Protein AF-A0A9X8VIR1-F1 (afdb_monomer_lite)

InterPro domains:
  IPR027417 P-loop containing nucleoside triphosphate hydrolase [G3DSA:3.40.50.300] (9-115)
  IPR027417 P-loop containing nucleoside triphosphate hydrolase [SSF52540] (13-113)
  IPR050500 Phosphate Acetyltransferase/Butyryltransferase [PTHR43356] (2-113)

Secondary structure (DSSP, 8-state):
-PPPHHHHHHHHHTT-HHHHHHHHHHHHHHH-TT-S----PPPPP-SS-TTHHHHHHHHHHHTT--EEEEEE-TT--HHHHHHHHHHHHHHTTGGG-TTEEEEEEETTTPPPPP-

Sequence (115 aa):
EPLRMDYVEGLLSSNQQDVLMEEIVARYHENTKDAEVVLIEGLVPTRKHQFANALNYEIAKTLNAEIVFVLALGNDSPAQLKERIELARTSFGGSKNKNITGVIINKLNAPVDDQ

Organism: Serratia marcescens (NCBI:txid615)

Radius of gyration: 16.1 Å; chains: 1; bounding box: 38×35×40 Å

Foldseek 3Di:
DDDDVVVVVVCVVVVNVVVVLVVLVVVCCVVCVPPPDDDDDFDDCDPVCVCRLVNSLVNCVSVVAADEAEEECAVPDPVRVVVVVQVSLVSNVGPPDPSDPYYHHPCVVPDHDDD

pLDDT: mean 92.19, std 6.72, range [52.19, 97.75]

Structure (mmCIF, N/CA/C/O backbone):
data_AF-A0A9X8VIR1-F1
#
_entry.id   AF-A0A9X8VIR1-F1
#
loop_
_atom_site.group_PDB
_atom_site.id
_atom_site.type_symbol
_atom_site.label_atom_id
_atom_site.label_alt_id
_atom_site.label_comp_id
_atom_site.label_asym_id
_atom_site.label_entity_id
_atom_site.label_seq_id
_atom_site.pdbx_PDB_ins_code
_atom_site.Cartn_x
_atom_site.Cartn_y
_atom_site.Cartn_z
_atom_site.occupancy
_atom_site.B_iso_or_equiv
_atom_site.auth_seq_id
_atom_site.auth_comp_id
_atom_site.auth_asym_id
_atom_site.auth_atom_id
_atom_site.pdbx_PDB_model_num
ATOM 1 N N . GLU A 1 1 ? -17.940 -0.152 -1.856 1.00 74.38 1 GLU A N 1
ATOM 2 C CA . GLU A 1 1 ? -17.973 1.094 -2.658 1.00 74.38 1 GLU A CA 1
ATOM 3 C C . GLU A 1 1 ? -16.783 1.997 -2.339 1.00 74.38 1 GLU A C 1
ATOM 5 O O . GLU A 1 1 ? -16.526 2.206 -1.149 1.00 74.38 1 GLU A O 1
ATOM 10 N N . PRO A 1 2 ? -16.064 2.515 -3.355 1.00 82.62 2 PRO A N 1
ATOM 11 C CA . PRO A 1 2 ? -14.927 3.419 -3.174 1.00 82.62 2 PRO A CA 1
ATOM 12 C C . PRO A 1 2 ? -15.337 4.787 -2.614 1.00 82.62 2 PRO A C 1
ATOM 14 O O . PRO A 1 2 ? -16.427 5.291 -2.892 1.00 82.62 2 PRO A O 1
ATOM 17 N N . LEU A 1 3 ? -14.437 5.422 -1.863 1.00 91.44 3 LEU A N 1
ATOM 18 C CA . LEU A 1 3 ? -14.572 6.833 -1.498 1.00 91.44 3 LEU A CA 1
ATOM 19 C C . LEU A 1 3 ? -14.349 7.718 -2.728 1.00 91.44 3 LEU A C 1
ATOM 21 O O . LEU A 1 3 ? -13.495 7.432 -3.567 1.00 91.44 3 LEU A O 1
ATOM 25 N N . ARG A 1 4 ? -15.095 8.822 -2.824 1.00 94.25 4 ARG A N 1
ATOM 26 C CA . ARG A 1 4 ? -14.861 9.824 -3.871 1.00 94.25 4 ARG A CA 1
ATOM 27 C C . ARG A 1 4 ? -13.513 10.503 -3.649 1.00 94.25 4 ARG A C 1
ATOM 29 O O . ARG A 1 4 ? -13.222 10.939 -2.538 1.00 94.25 4 ARG A O 1
ATOM 36 N N . MET A 1 5 ? -12.724 10.646 -4.709 1.00 93.06 5 MET A N 1
ATOM 37 C CA . MET A 1 5 ? -11.361 11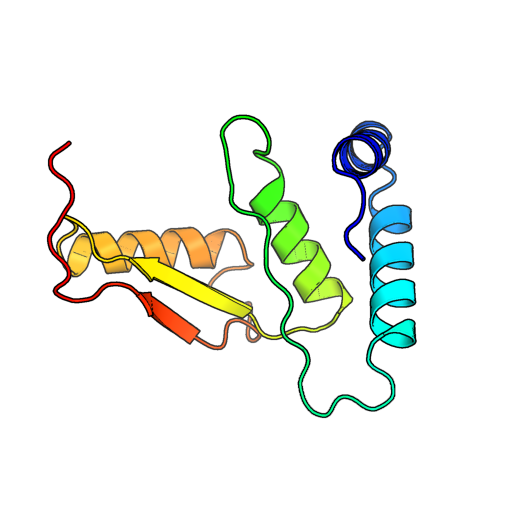.174 -4.604 1.00 93.06 5 MET A CA 1
ATOM 38 C C . MET A 1 5 ? -11.326 12.615 -4.086 1.00 93.06 5 MET A C 1
ATOM 40 O O . MET A 1 5 ? -10.528 12.953 -3.225 1.00 93.06 5 MET A O 1
ATOM 44 N N . ASP A 1 6 ? -12.253 13.437 -4.553 1.00 94.94 6 ASP A N 1
ATOM 45 C CA . ASP A 1 6 ? -12.453 14.827 -4.158 1.00 94.94 6 ASP A CA 1
ATOM 46 C C . ASP A 1 6 ? -12.825 14.964 -2.666 1.00 94.94 6 ASP A C 1
ATOM 48 O O . ASP A 1 6 ? -12.435 15.930 -2.012 1.00 94.94 6 ASP A O 1
ATOM 52 N N . TYR A 1 7 ? -13.498 13.963 -2.088 1.00 96.00 7 TYR A N 1
ATOM 53 C CA . TYR A 1 7 ? -13.738 13.898 -0.644 1.00 96.00 7 TYR A CA 1
ATOM 54 C C . TYR A 1 7 ? -12.465 13.529 0.130 1.00 96.00 7 TYR A C 1
ATOM 56 O O . TYR A 1 7 ? -12.117 14.197 1.103 1.00 96.00 7 TYR A O 1
ATOM 64 N N . VAL A 1 8 ? -11.733 12.514 -0.344 1.00 95.50 8 VAL A N 1
ATOM 65 C CA . VAL A 1 8 ? -10.441 12.099 0.229 1.00 95.50 8 VAL A CA 1
ATOM 66 C C . VAL A 1 8 ? -9.447 13.264 0.230 1.00 95.50 8 VAL A C 1
ATOM 68 O O . VAL A 1 8 ? -8.832 13.551 1.254 1.00 95.50 8 VAL A O 1
ATOM 71 N N . GLU A 1 9 ? -9.324 13.982 -0.886 1.00 94.38 9 GLU A N 1
ATOM 72 C CA . GLU A 1 9 ? -8.474 15.172 -1.007 1.00 94.38 9 GLU A CA 1
ATOM 73 C C . GLU A 1 9 ? -8.896 16.279 -0.034 1.00 94.38 9 GLU A C 1
ATOM 75 O O . GLU A 1 9 ? -8.038 16.904 0.591 1.00 94.38 9 GLU A O 1
ATOM 80 N N . GLY A 1 10 ? -10.204 16.481 0.157 1.00 96.62 10 GLY A N 1
ATOM 81 C CA . GLY A 1 10 ? -10.741 17.405 1.154 1.00 96.62 10 GLY A CA 1
ATOM 82 C C . GLY A 1 10 ? -10.253 17.088 2.571 1.00 96.62 10 GLY A C 1
ATOM 83 O O . GLY A 1 10 ? -9.708 17.971 3.240 1.00 96.62 10 GLY A O 1
ATOM 84 N N . LEU A 1 11 ? -10.365 15.826 2.997 1.00 97.12 11 LEU A N 1
ATOM 85 C CA . LEU A 1 11 ? -9.896 15.378 4.314 1.00 97.12 11 LEU A CA 1
ATOM 86 C C . LEU A 1 11 ? -8.379 15.539 4.467 1.00 97.12 11 LEU A C 1
ATOM 88 O O . LEU A 1 11 ? -7.916 16.100 5.460 1.00 97.12 11 LEU A O 1
ATOM 92 N N . LEU A 1 12 ? -7.601 15.119 3.465 1.00 94.88 12 LEU A N 1
ATOM 93 C CA . LEU A 1 12 ? -6.141 15.236 3.495 1.00 94.88 12 LEU A CA 1
ATOM 94 C C . LEU A 1 12 ? -5.685 16.701 3.546 1.00 94.88 12 LEU A C 1
ATOM 96 O O . LEU A 1 12 ? -4.827 17.049 4.354 1.00 94.88 12 LEU A O 1
ATOM 100 N N . SER A 1 13 ? -6.290 17.576 2.736 1.00 94.69 13 SER A N 1
ATOM 101 C CA . SER A 1 13 ? -5.979 19.015 2.731 1.00 94.69 13 SER A CA 1
ATOM 102 C C . SER A 1 13 ? -6.342 19.710 4.047 1.00 94.69 13 SER A C 1
ATOM 104 O O . SER A 1 13 ? -5.704 20.692 4.422 1.00 94.69 13 SER A O 1
ATOM 106 N N . SER A 1 14 ? -7.325 19.168 4.770 1.00 96.94 14 SER A N 1
ATOM 107 C CA . SER A 1 14 ? -7.769 19.660 6.077 1.00 96.94 14 SER A CA 1
ATOM 108 C C . SER A 1 14 ? -7.050 18.987 7.251 1.00 96.94 14 SER A C 1
ATOM 110 O O . SER A 1 14 ? -7.431 19.206 8.399 1.00 96.94 14 SER A O 1
ATOM 112 N N . ASN A 1 15 ? -6.015 18.179 6.983 1.00 95.25 15 ASN A N 1
ATOM 113 C CA . ASN A 1 15 ? -5.259 17.417 7.979 1.00 95.25 15 ASN A CA 1
ATOM 114 C C . ASN A 1 15 ? -6.132 16.455 8.821 1.00 95.25 15 ASN A C 1
ATOM 116 O O . ASN A 1 15 ? -5.845 16.222 9.992 1.00 95.25 15 ASN A O 1
ATOM 120 N N . GLN A 1 16 ? -7.190 15.900 8.218 1.00 97.25 16 GLN A N 1
ATOM 121 C CA . GLN A 1 16 ? -8.143 14.948 8.815 1.00 97.25 16 GLN A CA 1
ATOM 122 C C . GLN A 1 16 ? -7.887 13.517 8.315 1.00 97.25 16 GLN A C 1
ATOM 124 O O . GLN A 1 16 ? -8.793 12.799 7.888 1.00 97.25 16 GLN A O 1
ATOM 129 N N . GLN A 1 17 ? -6.616 13.108 8.283 1.00 96.75 17 GLN A N 1
ATOM 130 C CA . GLN A 1 17 ? -6.244 11.765 7.832 1.00 96.75 17 GLN A CA 1
ATOM 131 C C . GLN A 1 17 ? -6.737 10.679 8.800 1.00 96.75 17 GLN A C 1
ATOM 133 O O . GLN A 1 17 ? -7.077 9.584 8.370 1.00 96.75 17 GLN A O 1
ATOM 138 N N . ASP A 1 18 ? -6.794 10.980 10.092 1.00 97.44 18 ASP A N 1
ATOM 139 C CA . ASP A 1 18 ? -7.361 10.124 11.133 1.00 97.44 18 ASP A CA 1
ATOM 140 C C . ASP A 1 18 ? -8.834 9.788 10.863 1.00 97.44 18 ASP A C 1
ATOM 142 O O . ASP A 1 18 ? -9.198 8.614 10.885 1.00 97.44 18 ASP A O 1
ATOM 146 N N . VAL A 1 19 ? -9.641 10.788 10.495 1.00 97.75 19 VAL A N 1
ATOM 147 C CA . VAL A 1 19 ? -11.047 10.600 10.097 1.00 97.75 19 VAL A CA 1
ATOM 148 C C . VAL A 1 19 ? -11.150 9.695 8.869 1.00 97.75 19 VAL A C 1
ATOM 150 O O . VAL A 1 19 ? -11.961 8.770 8.836 1.00 97.75 19 VAL A O 1
ATOM 153 N N . LEU A 1 20 ? -10.289 9.913 7.868 1.00 97.44 20 LEU A N 1
ATOM 154 C CA . LEU A 1 20 ? -10.232 9.057 6.682 1.00 97.44 20 LEU A CA 1
ATOM 155 C C . LEU A 1 20 ? -9.892 7.602 7.049 1.00 97.44 20 LEU A C 1
ATOM 157 O O . LEU A 1 20 ? -10.492 6.677 6.504 1.00 97.44 20 LEU A O 1
ATOM 161 N N . MET A 1 21 ? -8.934 7.389 7.956 1.00 97.69 21 MET A N 1
ATOM 162 C CA . MET A 1 21 ? -8.551 6.047 8.403 1.00 97.69 21 MET A CA 1
ATOM 163 C C . MET A 1 21 ? -9.688 5.362 9.167 1.00 97.69 21 MET A C 1
ATOM 165 O O . MET A 1 21 ? -9.953 4.187 8.920 1.00 97.69 21 MET A O 1
ATOM 169 N N . GLU A 1 22 ? -10.392 6.086 10.039 1.00 97.44 22 GLU A N 1
ATOM 170 C CA . GLU A 1 22 ? -11.554 5.567 10.768 1.00 97.44 22 GLU A CA 1
ATOM 171 C C . GLU A 1 22 ? -12.664 5.114 9.811 1.00 97.44 22 GLU A C 1
ATOM 173 O O . GLU A 1 22 ? -13.180 4.001 9.937 1.00 97.44 22 GLU A O 1
ATOM 178 N N . GLU A 1 23 ? -12.980 5.920 8.794 1.00 96.31 23 GLU A N 1
ATOM 179 C CA . GLU A 1 23 ? -13.990 5.551 7.802 1.00 96.31 23 GLU A CA 1
ATOM 180 C C . GLU A 1 23 ? -13.574 4.318 6.983 1.00 96.31 23 GLU A C 1
ATOM 182 O O . GLU A 1 23 ? -14.398 3.442 6.705 1.00 96.31 23 GLU A O 1
ATOM 187 N N . ILE A 1 24 ? -12.293 4.207 6.619 1.00 95.75 24 ILE A N 1
ATOM 188 C CA . ILE A 1 24 ? -11.766 3.035 5.908 1.00 95.75 24 ILE A CA 1
ATOM 189 C C . ILE A 1 24 ? -11.877 1.771 6.771 1.00 95.75 24 ILE A C 1
ATOM 191 O O . ILE A 1 24 ? -12.294 0.731 6.260 1.00 95.75 24 ILE A O 1
ATOM 195 N N . VAL A 1 25 ? -11.566 1.852 8.068 1.00 96.00 25 VAL A N 1
ATOM 196 C CA . VAL A 1 25 ? -11.718 0.735 9.019 1.00 96.00 25 VAL A CA 1
ATOM 197 C C . VAL A 1 25 ? -13.180 0.318 9.153 1.00 96.00 25 VAL A C 1
ATOM 199 O O . VAL A 1 25 ? -13.488 -0.873 9.066 1.00 96.00 25 VAL A O 1
ATOM 202 N N . ALA A 1 26 ? -14.092 1.280 9.319 1.00 95.25 26 ALA A N 1
ATOM 203 C CA . ALA A 1 26 ? -15.523 1.004 9.415 1.00 95.25 26 ALA A CA 1
ATOM 204 C C . ALA A 1 26 ? -16.029 0.277 8.159 1.00 95.25 26 ALA A C 1
ATOM 206 O O . ALA A 1 26 ? -16.621 -0.800 8.252 1.00 95.25 26 ALA A O 1
ATOM 207 N N . ARG A 1 27 ? -15.694 0.800 6.972 1.00 93.12 27 ARG A N 1
ATOM 208 C CA . ARG A 1 27 ? -16.054 0.184 5.687 1.00 93.12 27 ARG A CA 1
ATOM 209 C C . ARG A 1 27 ? -15.443 -1.200 5.522 1.00 93.12 27 ARG A C 1
ATOM 211 O O . ARG A 1 27 ? -16.131 -2.102 5.047 1.00 93.12 27 ARG A O 1
ATOM 218 N N . TYR A 1 28 ? -14.183 -1.389 5.906 1.00 94.00 28 TYR A N 1
ATOM 219 C CA . TYR A 1 28 ? -13.547 -2.702 5.883 1.00 94.00 28 TYR A CA 1
ATOM 220 C C . TYR A 1 28 ? -14.368 -3.703 6.705 1.00 94.00 28 TYR A C 1
ATOM 222 O O . TYR A 1 28 ? -14.822 -4.703 6.156 1.00 94.00 28 TYR A O 1
ATOM 230 N N . HIS A 1 29 ? -14.665 -3.411 7.974 1.00 93.06 29 HIS A N 1
ATOM 231 C CA . HIS A 1 29 ? -15.427 -4.325 8.832 1.00 93.06 29 HIS A CA 1
ATOM 232 C C . HIS A 1 29 ? -16.865 -4.570 8.367 1.00 93.06 29 HIS A C 1
ATOM 234 O O . HIS A 1 29 ? -17.375 -5.680 8.513 1.00 93.06 29 HIS A O 1
ATOM 240 N N . GLU A 1 30 ? -17.534 -3.568 7.800 1.00 92.00 30 GLU A N 1
ATOM 241 C CA . GLU A 1 30 ? -18.889 -3.727 7.267 1.00 92.00 30 GLU A CA 1
ATOM 242 C C . GLU A 1 30 ? -18.946 -4.668 6.059 1.00 92.00 30 GLU A C 1
ATOM 244 O O . GLU A 1 30 ? -19.910 -5.421 5.927 1.00 92.00 30 GLU A O 1
ATOM 249 N N . ASN A 1 31 ? -17.915 -4.656 5.207 1.00 88.5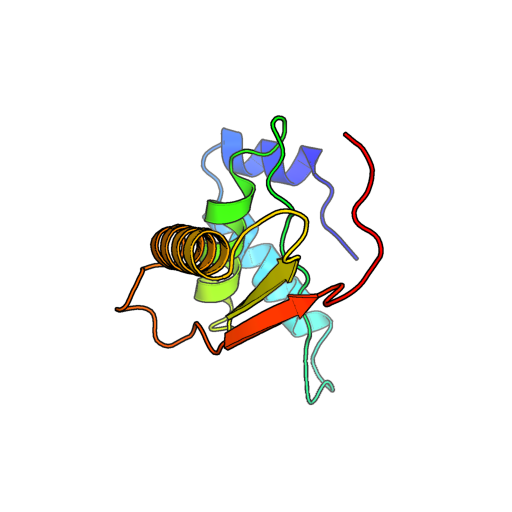0 31 ASN A N 1
ATOM 250 C CA . ASN A 1 31 ? -17.909 -5.364 3.923 1.00 88.50 31 ASN A CA 1
ATOM 251 C C . ASN A 1 31 ? -17.179 -6.719 3.952 1.00 88.50 31 ASN A C 1
ATOM 253 O O . ASN A 1 31 ? -17.164 -7.415 2.941 1.00 88.50 31 ASN A O 1
ATOM 257 N N . THR A 1 32 ? -16.562 -7.100 5.076 1.00 91.75 32 THR A N 1
ATOM 258 C CA . THR A 1 32 ? -15.660 -8.271 5.148 1.00 91.75 32 THR A CA 1
ATOM 259 C C . THR A 1 32 ? -16.047 -9.306 6.202 1.00 91.75 32 THR A C 1
ATOM 261 O O . THR A 1 32 ? -15.291 -10.242 6.437 1.00 91.75 32 THR A O 1
ATOM 264 N N . LYS A 1 33 ? -17.230 -9.182 6.821 1.00 87.94 33 LYS A N 1
ATOM 265 C CA . LYS A 1 33 ? -17.653 -10.016 7.966 1.00 87.94 33 LYS A CA 1
ATOM 266 C C . LYS A 1 33 ? -17.543 -11.525 7.730 1.00 87.94 33 LYS A C 1
ATOM 268 O O . LYS A 1 33 ? -17.155 -12.239 8.647 1.00 87.94 33 LYS A O 1
ATOM 273 N N . ASP A 1 34 ? -17.844 -11.974 6.515 1.00 92.56 34 ASP A N 1
ATOM 274 C CA . ASP A 1 34 ? -17.850 -13.393 6.137 1.00 92.56 34 ASP A CA 1
ATOM 275 C C . ASP A 1 34 ? -16.725 -13.747 5.146 1.00 92.56 34 ASP A C 1
ATOM 277 O O . ASP A 1 34 ? -16.725 -14.823 4.549 1.00 92.56 34 ASP A O 1
ATOM 281 N N . ALA A 1 35 ? -15.776 -12.832 4.922 1.00 94.06 35 ALA A N 1
ATOM 282 C CA . ALA A 1 35 ? -14.696 -13.032 3.966 1.00 94.06 35 ALA A CA 1
ATOM 283 C C . ALA A 1 35 ? -13.499 -13.726 4.632 1.00 94.06 35 ALA A C 1
ATOM 285 O O . ALA A 1 35 ? -12.942 -13.224 5.604 1.00 94.06 35 ALA A O 1
ATOM 286 N N . GLU A 1 36 ? -13.052 -14.848 4.064 1.00 94.38 36 GLU A N 1
ATOM 287 C CA . GLU A 1 36 ? -11.807 -15.509 4.490 1.00 94.38 36 GLU A CA 1
ATOM 288 C C . GLU A 1 36 ? -10.562 -14.743 4.022 1.00 94.38 36 GLU A C 1
ATOM 290 O O . GLU A 1 36 ? -9.526 -14.754 4.685 1.00 94.38 36 GLU A O 1
ATOM 295 N N . VAL A 1 37 ? -10.664 -14.073 2.870 1.00 94.12 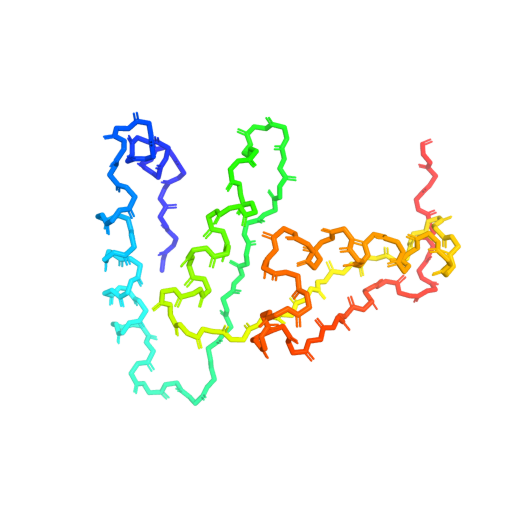37 VAL A N 1
ATOM 296 C CA . VAL A 1 37 ? -9.592 -13.281 2.262 1.00 94.12 37 VAL A CA 1
ATOM 297 C C . VAL A 1 37 ? -10.178 -11.988 1.717 1.00 94.12 37 VAL A C 1
ATOM 299 O O . VAL A 1 37 ? -11.195 -11.996 1.024 1.00 94.12 37 VAL A O 1
ATOM 302 N N . VAL A 1 38 ? 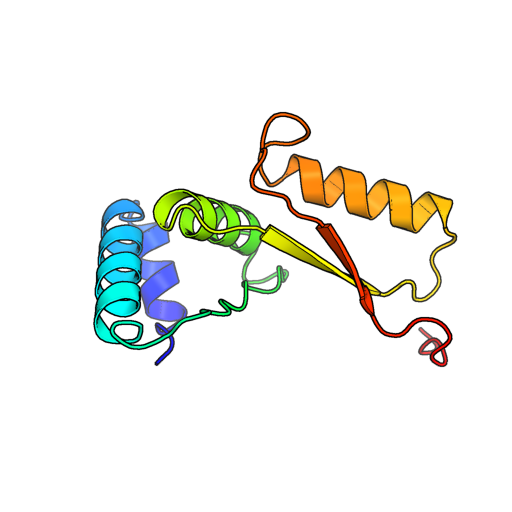-9.497 -10.876 1.990 1.00 94.94 38 VAL A N 1
ATOM 303 C CA . VAL A 1 38 ? -9.861 -9.550 1.487 1.00 94.94 38 VAL A CA 1
ATOM 304 C C . VAL A 1 38 ? -8.707 -9.008 0.662 1.00 94.94 38 VAL A C 1
ATOM 306 O O . VAL A 1 38 ? -7.589 -8.878 1.155 1.00 94.94 38 VAL A O 1
ATOM 309 N N . LEU A 1 39 ? -8.982 -8.673 -0.597 1.00 94.50 39 LEU A N 1
ATOM 310 C CA . LEU A 1 39 ? -8.031 -7.989 -1.464 1.00 94.50 39 LEU A CA 1
ATOM 311 C C . LEU A 1 39 ? -8.369 -6.500 -1.502 1.00 94.50 39 LEU A C 1
ATOM 313 O O . LEU A 1 39 ? -9.479 -6.123 -1.875 1.00 94.50 39 LEU A O 1
ATOM 317 N N . ILE A 1 40 ? -7.399 -5.663 -1.144 1.00 94.00 40 ILE A N 1
ATOM 318 C CA . ILE A 1 40 ? -7.529 -4.207 -1.189 1.00 94.00 40 ILE A CA 1
ATOM 319 C C . ILE A 1 40 ? -6.621 -3.690 -2.298 1.00 94.00 40 ILE A C 1
ATOM 321 O O . ILE A 1 40 ? -5.401 -3.831 -2.233 1.00 94.00 40 ILE A O 1
ATOM 325 N N . GLU A 1 41 ? -7.220 -3.095 -3.324 1.00 93.75 41 GLU A N 1
ATOM 326 C CA . GLU A 1 41 ? -6.467 -2.431 -4.381 1.00 93.75 41 GLU A CA 1
ATOM 327 C C . GLU A 1 41 ? -5.894 -1.105 -3.865 1.00 93.75 41 GLU A C 1
ATOM 329 O O . GLU A 1 41 ? -6.614 -0.260 -3.330 1.00 93.75 41 GLU A O 1
ATOM 334 N N . GLY A 1 42 ? -4.581 -0.931 -4.018 1.00 93.38 42 GLY A N 1
ATOM 335 C CA . GLY A 1 42 ? -3.9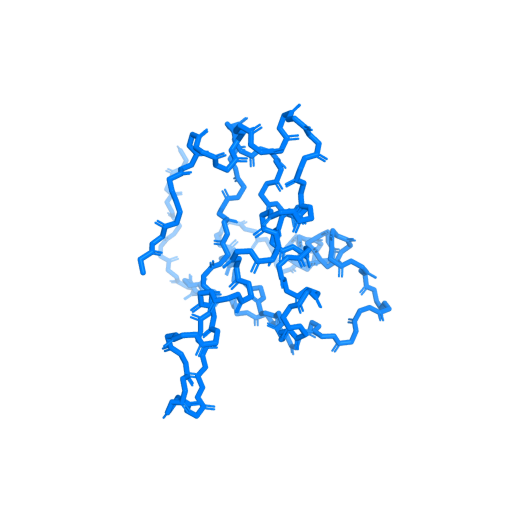05 0.320 -3.696 1.00 93.38 42 GLY A CA 1
ATOM 336 C C . GLY A 1 42 ? -4.085 1.371 -4.789 1.00 93.38 42 GLY A C 1
ATOM 337 O O . GLY A 1 42 ? -4.254 1.066 -5.967 1.00 93.38 42 GLY A O 1
ATOM 338 N N . LEU A 1 43 ? -3.969 2.638 -4.409 1.00 93.81 43 LEU A N 1
ATOM 339 C CA . LEU A 1 43 ? -3.977 3.753 -5.345 1.00 93.81 43 LEU A CA 1
ATOM 340 C C . LEU A 1 43 ? -2.727 3.741 -6.228 1.00 93.81 43 LEU A C 1
ATOM 342 O O . LEU A 1 43 ? -1.605 3.580 -5.741 1.00 93.81 43 LEU A O 1
ATOM 346 N N . VAL A 1 44 ? -2.914 3.995 -7.522 1.00 90.69 44 VAL A N 1
ATOM 347 C CA . VAL A 1 44 ? -1.805 4.167 -8.463 1.00 90.69 44 VAL A CA 1
ATOM 348 C C . VAL A 1 44 ? -1.242 5.587 -8.321 1.00 90.69 44 VAL A C 1
ATOM 350 O O . VAL A 1 44 ? -1.983 6.556 -8.516 1.00 90.69 44 VAL A O 1
ATOM 353 N N . PRO A 1 45 ? 0.056 5.757 -8.011 1.00 86.75 45 PRO A N 1
ATOM 354 C CA . PRO A 1 45 ? 0.660 7.077 -7.935 1.00 86.75 45 PRO A CA 1
ATOM 355 C C . PRO A 1 45 ? 0.662 7.740 -9.314 1.00 86.75 45 PRO A C 1
ATOM 357 O O . PRO A 1 45 ? 1.192 7.213 -10.292 1.00 86.75 45 PRO A O 1
ATOM 360 N N . THR A 1 46 ? 0.077 8.932 -9.388 1.00 90.38 46 THR A N 1
ATOM 361 C CA . THR A 1 46 ? 0.053 9.765 -10.596 1.00 90.38 46 THR A CA 1
ATOM 362 C C . THR A 1 46 ? 0.526 11.174 -10.263 1.00 90.38 46 THR A C 1
ATOM 364 O O . THR A 1 46 ? 0.618 11.554 -9.097 1.00 90.38 46 THR A O 1
ATOM 367 N N . ARG A 1 47 ? 0.773 12.004 -11.285 1.00 86.62 47 ARG A N 1
ATOM 368 C CA . ARG A 1 47 ? 1.120 13.422 -11.072 1.00 86.62 47 ARG A CA 1
ATOM 369 C C . ARG A 1 47 ? 0.050 14.190 -10.289 1.00 86.62 47 ARG A C 1
ATOM 371 O O . ARG A 1 47 ? 0.400 15.137 -9.594 1.00 86.62 47 ARG A O 1
ATOM 378 N N . LYS A 1 48 ? -1.220 13.786 -10.414 1.00 86.25 48 LYS A N 1
ATOM 379 C CA . LYS A 1 48 ? -2.351 14.381 -9.690 1.00 86.25 48 LYS A CA 1
ATOM 380 C C . LYS A 1 48 ? -2.430 13.891 -8.244 1.00 86.25 48 LYS A C 1
ATOM 382 O O . LYS A 1 48 ? -2.747 14.674 -7.361 1.00 86.25 48 LYS A O 1
ATOM 387 N N . HIS A 1 49 ? -2.079 12.629 -7.997 1.00 88.62 49 HIS A N 1
ATOM 388 C CA . HIS A 1 49 ? -2.212 11.993 -6.685 1.00 88.62 49 HIS A CA 1
ATOM 389 C C . HIS A 1 49 ? -0.848 11.534 -6.159 1.00 88.62 49 HIS A C 1
ATOM 391 O O . HIS A 1 49 ? -0.565 10.342 -6.045 1.00 88.62 49 HIS A O 1
ATOM 397 N N . GLN A 1 50 ? 0.020 12.499 -5.838 1.00 89.06 50 GLN A N 1
ATOM 398 C CA . GLN A 1 50 ? 1.363 12.215 -5.308 1.00 89.06 50 GLN A CA 1
ATOM 399 C C . GLN A 1 50 ? 1.327 11.620 -3.890 1.00 89.06 50 GLN A C 1
ATOM 401 O O . GLN A 1 50 ? 2.260 10.935 -3.480 1.00 89.06 50 GLN A O 1
ATOM 406 N N . PHE A 1 51 ? 0.226 11.825 -3.161 1.00 91.81 51 PHE A N 1
ATOM 407 C CA . PHE A 1 51 ? -0.005 11.255 -1.833 1.00 91.81 51 PHE A CA 1
ATOM 408 C C . PHE A 1 51 ? -0.371 9.762 -1.856 1.00 91.81 51 PHE A C 1
ATOM 410 O O . PHE A 1 51 ? -0.419 9.147 -0.795 1.00 91.81 51 PHE A O 1
ATOM 417 N N . ALA A 1 52 ? -0.610 9.163 -3.030 1.00 94.50 52 ALA A N 1
ATOM 418 C CA . ALA A 1 52 ? -1.107 7.790 -3.163 1.00 94.50 52 ALA A CA 1
ATOM 419 C C . ALA A 1 52 ? -0.265 6.761 -2.392 1.00 94.50 52 ALA A C 1
ATOM 421 O O . ALA A 1 52 ? -0.821 5.958 -1.656 1.00 94.50 52 ALA A O 1
ATOM 422 N N . ASN A 1 53 ? 1.069 6.809 -2.495 1.00 94.00 53 ASN A N 1
ATOM 423 C CA . ASN A 1 53 ? 1.931 5.853 -1.788 1.00 94.00 53 ASN A CA 1
ATOM 424 C C . ASN A 1 53 ? 1.859 6.016 -0.266 1.00 94.00 53 ASN A C 1
ATOM 426 O O . ASN A 1 53 ? 1.788 5.019 0.447 1.00 94.00 53 ASN A O 1
ATOM 430 N N . ALA A 1 54 ? 1.857 7.259 0.225 1.00 94.31 54 ALA A N 1
ATOM 431 C CA . ALA A 1 54 ? 1.734 7.531 1.653 1.00 94.31 54 ALA A CA 1
ATOM 432 C C . ALA A 1 54 ? 0.376 7.052 2.181 1.00 94.31 54 ALA A C 1
ATOM 434 O O . ALA A 1 54 ? 0.317 6.365 3.196 1.00 94.31 54 ALA A O 1
ATOM 435 N N . LEU A 1 55 ? -0.700 7.329 1.440 1.00 95.94 55 LEU A N 1
ATOM 436 C CA . LEU A 1 55 ? -2.040 6.882 1.795 1.00 95.94 55 LEU A CA 1
ATOM 437 C C . LEU A 1 55 ? -2.164 5.351 1.751 1.00 95.94 55 LEU A C 1
ATOM 439 O O . LEU A 1 55 ? -2.672 4.765 2.699 1.00 95.94 55 LEU A O 1
ATOM 443 N N . ASN A 1 56 ? -1.637 4.688 0.718 1.00 96.00 56 ASN A N 1
ATOM 444 C CA . ASN A 1 56 ? -1.594 3.224 0.643 1.00 96.00 56 ASN A CA 1
ATOM 445 C C . ASN A 1 56 ? -0.879 2.619 1.856 1.00 96.00 56 ASN A C 1
ATOM 447 O O . ASN A 1 56 ? -1.338 1.622 2.409 1.00 96.00 56 ASN A O 1
ATOM 451 N N . TYR A 1 57 ? 0.242 3.215 2.273 1.00 96.06 57 TYR A N 1
ATOM 452 C CA . TYR A 1 57 ? 0.994 2.733 3.424 1.00 96.06 57 TYR A CA 1
ATOM 453 C C . TYR A 1 57 ? 0.219 2.904 4.734 1.00 96.06 57 TYR A C 1
ATOM 455 O O . TYR A 1 57 ? 0.168 1.972 5.535 1.00 96.06 57 TYR A O 1
ATOM 463 N N . GLU A 1 58 ? -0.430 4.050 4.936 1.00 96.69 58 GLU A N 1
ATOM 464 C CA . GLU A 1 58 ? -1.230 4.308 6.136 1.00 96.69 58 GLU A CA 1
ATOM 465 C C . GLU A 1 58 ? -2.488 3.434 6.193 1.00 96.69 58 GLU A C 1
ATOM 467 O O . GLU A 1 58 ? -2.802 2.902 7.257 1.00 96.69 58 GLU A O 1
ATOM 472 N N . ILE A 1 59 ? -3.143 3.175 5.057 1.00 96.81 59 ILE A N 1
ATOM 473 C CA . ILE A 1 59 ? -4.254 2.215 4.967 1.00 96.81 59 ILE A CA 1
ATOM 474 C C . ILE A 1 59 ? -3.777 0.812 5.347 1.00 96.81 59 ILE A C 1
ATOM 476 O O . ILE A 1 59 ? -4.363 0.178 6.225 1.00 96.81 59 ILE A O 1
ATOM 480 N N . ALA A 1 60 ? -2.691 0.333 4.730 1.00 96.81 60 ALA A N 1
ATOM 481 C CA . ALA A 1 60 ? -2.159 -0.998 5.010 1.00 96.81 60 ALA A CA 1
ATOM 482 C C . ALA A 1 60 ? -1.757 -1.146 6.484 1.00 96.81 60 ALA A C 1
ATOM 484 O O . ALA A 1 60 ? -2.064 -2.151 7.118 1.00 96.81 60 ALA A O 1
ATOM 485 N N . LYS A 1 61 ? -1.123 -0.122 7.060 1.00 95.75 61 LYS A N 1
ATOM 486 C CA . LYS A 1 61 ? -0.749 -0.099 8.476 1.00 95.75 61 LYS A CA 1
ATOM 487 C C . LYS A 1 61 ? -1.971 -0.096 9.396 1.00 95.75 61 LYS A C 1
ATOM 489 O O . LYS A 1 61 ? -1.986 -0.844 10.368 1.00 95.75 61 LYS A O 1
ATOM 494 N N . THR A 1 62 ? -2.980 0.715 9.087 1.00 96.88 62 THR A N 1
ATOM 495 C CA . THR A 1 62 ? -4.212 0.845 9.882 1.00 96.88 62 THR A CA 1
ATOM 496 C C . THR A 1 62 ? -4.999 -0.462 9.907 1.00 96.88 62 THR A C 1
ATOM 498 O O . THR A 1 62 ? -5.492 -0.867 10.955 1.00 96.88 62 THR A O 1
ATOM 501 N N . LEU A 1 63 ? -5.065 -1.157 8.773 1.00 95.88 63 LEU A N 1
ATOM 502 C CA . LEU A 1 63 ? -5.744 -2.447 8.651 1.00 95.88 63 LEU A CA 1
ATOM 503 C C . LEU A 1 63 ? -4.860 -3.640 9.049 1.00 95.88 63 LEU A C 1
ATOM 505 O O . LEU A 1 63 ? -5.309 -4.780 8.970 1.00 95.88 63 LEU A O 1
ATOM 509 N N . ASN A 1 64 ? -3.605 -3.393 9.451 1.00 94.44 64 ASN A N 1
ATOM 510 C CA . ASN A 1 64 ? -2.569 -4.414 9.629 1.00 94.44 64 ASN A CA 1
ATOM 511 C C . ASN A 1 64 ? -2.519 -5.414 8.453 1.00 94.44 64 ASN A C 1
ATOM 513 O O . ASN A 1 64 ? -2.403 -6.624 8.638 1.00 94.44 64 ASN A O 1
ATOM 517 N N . ALA A 1 65 ? -2.653 -4.887 7.237 1.00 96.44 65 ALA A N 1
ATOM 518 C CA . ALA A 1 65 ? -2.704 -5.660 6.014 1.00 96.44 65 ALA A CA 1
ATOM 519 C C . ALA A 1 65 ? -1.301 -6.012 5.519 1.00 96.44 65 ALA A C 1
ATOM 521 O O . ALA A 1 65 ? -0.341 -5.244 5.658 1.00 96.44 65 ALA A O 1
ATOM 522 N N . GLU A 1 66 ? -1.215 -7.173 4.882 1.00 97.25 66 GLU A N 1
ATOM 523 C CA . GLU A 1 66 ? -0.068 -7.562 4.080 1.00 97.25 66 GLU A CA 1
ATOM 524 C C . GLU A 1 66 ? -0.019 -6.765 2.771 1.00 97.25 66 GLU A C 1
ATOM 526 O O . GLU A 1 66 ? -1.040 -6.412 2.181 1.00 97.25 66 GLU A O 1
ATOM 531 N N . ILE A 1 67 ? 1.195 -6.483 2.309 1.00 97.38 67 ILE A N 1
ATOM 532 C CA . ILE A 1 67 ? 1.476 -5.657 1.142 1.00 97.38 67 ILE A CA 1
ATOM 533 C C . ILE A 1 67 ? 2.158 -6.522 0.091 1.00 97.38 67 ILE A C 1
ATOM 535 O O . ILE A 1 67 ? 3.221 -7.104 0.325 1.00 97.38 67 ILE A O 1
ATOM 539 N N . VAL A 1 68 ? 1.568 -6.540 -1.101 1.00 97.00 68 VAL A N 1
ATOM 540 C CA . VAL A 1 68 ? 2.150 -7.147 -2.295 1.00 97.00 68 VAL A CA 1
ATOM 541 C C . VAL A 1 68 ? 2.327 -6.062 -3.346 1.00 97.00 68 VAL A C 1
ATOM 543 O O . VAL A 1 68 ? 1.360 -5.427 -3.764 1.00 97.00 68 VAL A O 1
ATOM 546 N N . PHE A 1 69 ? 3.563 -5.840 -3.792 1.00 96.19 69 PHE A N 1
ATOM 547 C CA . PHE A 1 69 ? 3.808 -4.916 -4.897 1.00 96.19 69 PHE A CA 1
ATOM 548 C C . PHE A 1 69 ? 3.526 -5.593 -6.231 1.00 96.19 69 PHE A C 1
ATOM 550 O O . PHE A 1 69 ? 3.950 -6.722 -6.456 1.00 96.19 69 PHE A O 1
ATOM 557 N N . VAL A 1 70 ? 2.882 -4.881 -7.151 1.00 94.62 70 VAL A N 1
ATOM 558 C CA . VAL A 1 70 ? 2.695 -5.340 -8.530 1.00 94.62 70 VAL A CA 1
ATOM 559 C C . VAL A 1 70 ? 3.479 -4.414 -9.448 1.00 94.62 70 VAL A C 1
AT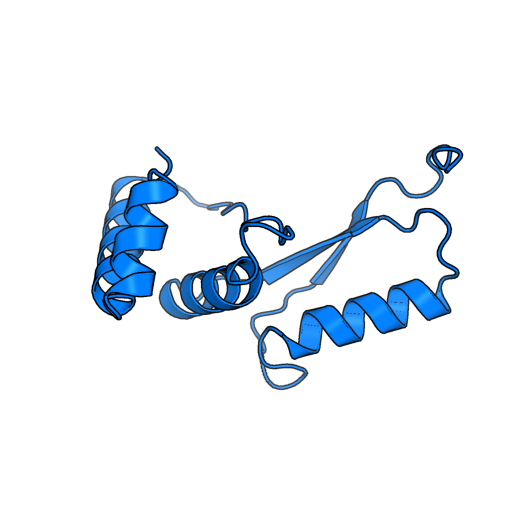OM 561 O O . VAL A 1 70 ? 3.200 -3.219 -9.521 1.00 94.62 70 VAL A O 1
ATOM 564 N N . LEU A 1 71 ? 4.478 -4.955 -10.143 1.00 92.62 71 LEU A N 1
ATOM 565 C CA . LEU A 1 71 ? 5.279 -4.220 -11.125 1.00 92.62 71 LEU A CA 1
ATOM 566 C C . LEU A 1 71 ? 5.300 -4.983 -12.444 1.00 92.62 71 LEU A C 1
ATOM 568 O O . LEU A 1 71 ? 5.106 -6.190 -12.463 1.00 92.62 71 LEU A O 1
ATOM 572 N N . ALA A 1 72 ? 5.571 -4.296 -13.547 1.00 92.00 72 ALA A N 1
ATOM 573 C CA . ALA A 1 72 ? 5.896 -4.939 -14.815 1.00 92.00 72 ALA A CA 1
ATOM 574 C C . ALA A 1 72 ? 7.383 -4.749 -15.125 1.00 92.00 72 ALA A C 1
ATOM 576 O O . ALA A 1 72 ? 7.939 -3.692 -14.806 1.00 92.00 72 ALA A O 1
ATOM 577 N N . LEU A 1 73 ? 7.996 -5.757 -15.757 1.00 89.31 73 LEU A N 1
ATOM 578 C CA . LEU A 1 73 ? 9.378 -5.671 -16.239 1.00 89.31 73 LEU A CA 1
ATOM 579 C C . LEU A 1 73 ? 9.504 -4.571 -17.304 1.00 89.31 73 LEU A C 1
ATOM 581 O O . LEU A 1 73 ? 10.365 -3.707 -17.201 1.00 89.31 73 LEU A O 1
ATOM 585 N N . GLY A 1 74 ? 8.602 -4.558 -18.292 1.00 87.62 74 GLY A N 1
ATOM 586 C CA . GLY A 1 74 ? 8.674 -3.605 -19.400 1.00 87.62 74 GLY A CA 1
ATOM 587 C C . GLY A 1 74 ? 10.032 -3.680 -20.103 1.00 87.62 74 GLY A C 1
ATOM 588 O O . GLY A 1 74 ? 10.510 -4.773 -20.399 1.00 87.62 74 GLY A O 1
ATOM 589 N N . ASN A 1 75 ? 10.648 -2.517 -20.326 1.00 87.38 75 ASN A N 1
ATOM 590 C CA . ASN A 1 75 ? 11.985 -2.386 -20.915 1.00 87.38 75 ASN A CA 1
ATOM 591 C C . ASN A 1 75 ? 13.123 -2.444 -19.875 1.00 87.38 75 ASN A C 1
ATOM 593 O O . ASN A 1 75 ? 14.285 -2.257 -20.236 1.00 87.38 75 ASN A O 1
ATOM 597 N N . ASP A 1 76 ? 12.818 -2.665 -18.591 1.00 90.00 76 ASP A N 1
ATOM 598 C CA . ASP A 1 76 ? 13.843 -2.710 -17.551 1.00 90.00 76 ASP A CA 1
ATOM 599 C C . ASP A 1 76 ? 14.675 -3.991 -17.655 1.00 90.00 76 ASP A C 1
ATOM 601 O O . ASP A 1 76 ? 14.167 -5.101 -17.822 1.00 90.00 76 ASP A O 1
ATOM 605 N N . SER A 1 77 ? 15.979 -3.855 -17.441 1.00 92.50 77 SER A N 1
ATOM 606 C CA . SER A 1 77 ? 16.817 -4.991 -17.073 1.00 92.50 77 SER A CA 1
ATOM 607 C C . SER A 1 77 ? 16.424 -5.527 -15.686 1.00 92.50 77 SER A C 1
ATOM 609 O O . SER A 1 77 ? 15.925 -4.776 -14.839 1.00 92.50 77 SER A O 1
ATOM 611 N N . PRO A 1 78 ? 16.732 -6.798 -15.366 1.00 91.81 78 PRO A N 1
ATOM 612 C CA . PRO A 1 78 ? 16.509 -7.338 -14.024 1.00 91.81 78 PRO A CA 1
ATOM 613 C C . PRO A 1 78 ? 17.139 -6.502 -12.894 1.00 91.81 78 PRO A C 1
ATOM 615 O O . PRO A 1 78 ? 16.590 -6.434 -11.795 1.00 91.81 78 PRO A O 1
ATOM 618 N N . ALA A 1 79 ? 18.271 -5.836 -13.156 1.00 95.44 79 ALA A N 1
ATOM 619 C CA . ALA A 1 79 ? 18.923 -4.954 -12.188 1.00 95.44 79 ALA A CA 1
ATOM 620 C C . ALA A 1 79 ? 18.109 -3.674 -11.923 1.00 95.44 79 ALA A C 1
ATOM 622 O O . ALA A 1 79 ? 17.926 -3.302 -10.765 1.00 95.44 79 ALA A O 1
ATOM 623 N N . GLN A 1 80 ? 17.569 -3.048 -12.974 1.00 95.38 80 GLN A N 1
ATOM 624 C CA . GLN A 1 80 ? 16.705 -1.865 -12.858 1.00 95.38 80 GLN A CA 1
ATOM 625 C C . GLN A 1 80 ? 15.383 -2.200 -12.161 1.00 95.38 80 GLN A C 1
ATOM 627 O O . GLN A 1 80 ? 14.940 -1.464 -11.280 1.00 95.38 80 GLN A O 1
ATOM 632 N N . LEU A 1 81 ? 14.785 -3.352 -12.480 1.00 94.31 81 LEU A N 1
ATOM 633 C CA . LEU A 1 81 ? 13.586 -3.824 -11.789 1.00 94.31 81 LEU A CA 1
ATOM 634 C C . LEU A 1 81 ? 13.852 -4.032 -10.290 1.00 94.31 81 LEU A C 1
ATOM 636 O O . LEU A 1 81 ? 13.046 -3.616 -9.459 1.00 94.31 81 LEU A O 1
ATOM 640 N N . LYS A 1 82 ? 14.994 -4.634 -9.933 1.00 94.50 82 LYS A N 1
ATOM 641 C CA . LYS A 1 82 ? 15.402 -4.796 -8.532 1.00 94.50 82 LYS A CA 1
ATOM 642 C C . LYS A 1 82 ? 15.515 -3.446 -7.822 1.00 94.50 82 LYS A C 1
ATOM 644 O O . LYS A 1 82 ? 15.019 -3.309 -6.708 1.00 94.50 82 LYS A O 1
ATOM 649 N N . GLU A 1 83 ? 16.129 -2.451 -8.454 1.00 95.31 83 GLU A N 1
ATOM 650 C CA . GLU A 1 83 ? 16.232 -1.103 -7.888 1.00 95.31 83 GLU A CA 1
ATOM 651 C C . GLU A 1 83 ? 14.851 -0.468 -7.673 1.00 95.31 83 GLU A C 1
ATOM 653 O O . GLU A 1 83 ? 14.573 0.050 -6.592 1.00 95.31 83 GLU A O 1
ATOM 658 N N . ARG A 1 84 ? 13.934 -0.593 -8.640 1.00 93.75 84 ARG A N 1
ATOM 659 C CA . ARG A 1 84 ? 12.548 -0.116 -8.492 1.00 93.75 84 ARG A CA 1
ATOM 660 C C . ARG A 1 84 ? 11.804 -0.804 -7.349 1.00 93.75 84 ARG A C 1
ATOM 662 O O . ARG A 1 84 ? 11.061 -0.136 -6.632 1.00 93.75 84 ARG A O 1
ATOM 669 N N . ILE A 1 85 ? 12.010 -2.107 -7.159 1.00 94.75 85 ILE A N 1
ATOM 670 C CA . ILE A 1 85 ? 11.447 -2.848 -6.022 1.00 94.75 85 ILE A CA 1
ATOM 671 C C . ILE A 1 85 ? 11.988 -2.289 -4.700 1.00 94.75 85 ILE A C 1
ATOM 673 O O . ILE A 1 85 ? 11.214 -2.060 -3.774 1.00 94.75 85 ILE A O 1
ATOM 677 N N . GLU A 1 86 ? 13.292 -2.021 -4.605 1.00 94.69 86 GLU A N 1
ATOM 678 C CA . GLU A 1 86 ? 13.906 -1.453 -3.397 1.00 94.69 86 GLU A CA 1
ATOM 679 C C . GLU A 1 86 ? 13.430 -0.022 -3.100 1.00 94.69 86 GLU A C 1
ATOM 681 O O . GLU A 1 86 ? 13.179 0.329 -1.940 1.00 94.69 86 GLU A O 1
ATOM 686 N N . LEU A 1 87 ? 13.234 0.792 -4.140 1.00 92.62 87 LEU A N 1
ATOM 687 C CA . LEU A 1 87 ? 12.647 2.126 -4.015 1.00 92.62 87 LEU A CA 1
ATOM 688 C C . LEU A 1 87 ? 11.204 2.051 -3.506 1.00 92.62 87 LEU A C 1
ATOM 690 O O . LEU A 1 87 ? 10.870 2.727 -2.532 1.00 92.62 87 LEU A O 1
ATOM 694 N N . ALA A 1 88 ? 10.375 1.185 -4.099 1.00 92.00 88 ALA A N 1
ATOM 695 C CA . ALA A 1 88 ? 9.009 0.959 -3.635 1.00 92.00 88 ALA A CA 1
ATOM 696 C C . ALA A 1 88 ? 9.000 0.492 -2.174 1.00 92.00 88 ALA A C 1
ATOM 698 O O . ALA A 1 88 ? 8.313 1.080 -1.345 1.00 92.00 88 ALA A O 1
ATOM 699 N N . ARG A 1 89 ? 9.841 -0.485 -1.817 1.00 94.38 89 ARG A N 1
ATOM 700 C CA . ARG A 1 89 ? 9.970 -0.980 -0.440 1.00 94.38 89 ARG A CA 1
ATOM 701 C C . ARG A 1 89 ? 10.286 0.143 0.549 1.00 94.38 89 ARG A C 1
ATOM 703 O O . ARG A 1 89 ? 9.716 0.181 1.637 1.00 94.38 89 ARG A O 1
ATOM 710 N N . THR A 1 90 ? 11.160 1.076 0.175 1.00 93.38 90 THR A N 1
ATOM 711 C CA . THR A 1 90 ? 11.557 2.208 1.027 1.00 93.38 90 THR A CA 1
ATOM 712 C C . THR A 1 90 ? 10.379 3.128 1.359 1.00 93.38 90 THR A C 1
ATOM 714 O O . THR A 1 90 ? 10.256 3.556 2.506 1.00 93.38 90 THR A O 1
ATOM 717 N N . SER A 1 91 ? 9.465 3.369 0.411 1.00 91.38 91 SER A N 1
ATOM 718 C CA . SER A 1 91 ? 8.252 4.170 0.649 1.00 91.38 91 SER A CA 1
ATOM 719 C C . SER A 1 91 ? 7.263 3.532 1.632 1.00 91.38 91 SER A C 1
ATOM 721 O O . SER A 1 91 ? 6.413 4.235 2.165 1.00 91.38 91 SER A O 1
ATOM 723 N N . PHE A 1 92 ? 7.389 2.230 1.906 1.00 94.81 92 PHE A N 1
ATOM 724 C CA . PHE A 1 92 ? 6.499 1.469 2.787 1.00 94.81 92 PHE A CA 1
ATOM 725 C C . PHE A 1 92 ? 7.232 0.961 4.039 1.00 94.81 92 PHE A C 1
ATOM 727 O O . PHE A 1 92 ? 7.009 -0.155 4.494 1.00 94.81 92 PHE A O 1
ATOM 734 N N . GLY A 1 93 ? 8.149 1.755 4.602 1.00 92.00 93 GLY A N 1
ATOM 735 C CA . GLY A 1 93 ? 8.858 1.417 5.847 1.00 92.00 93 GLY A CA 1
ATOM 736 C C . GLY A 1 93 ? 10.127 0.570 5.670 1.00 92.00 93 GLY A C 1
ATOM 737 O O . GLY A 1 93 ? 10.791 0.233 6.656 1.00 92.00 93 GLY A O 1
ATOM 738 N N . GLY A 1 94 ? 10.512 0.269 4.427 1.00 92.56 94 GLY A N 1
ATOM 739 C CA . GLY A 1 94 ? 11.783 -0.368 4.095 1.00 92.56 94 GLY A CA 1
ATOM 740 C C . GLY A 1 94 ? 11.916 -1.788 4.647 1.00 92.56 94 GLY A C 1
ATOM 741 O O . GLY A 1 94 ? 10.939 -2.496 4.869 1.00 92.56 94 GLY A O 1
ATOM 742 N N . SER A 1 95 ? 13.154 -2.207 4.912 1.00 89.31 95 SER A N 1
ATOM 743 C CA . SER A 1 95 ? 13.476 -3.547 5.431 1.00 89.31 95 SER A CA 1
ATOM 744 C C . SER A 1 95 ? 12.912 -3.852 6.824 1.00 89.31 95 SER A C 1
ATOM 746 O O . SER A 1 95 ? 12.933 -5.005 7.248 1.00 89.31 95 SER A O 1
ATOM 748 N N . LYS A 1 96 ? 12.430 -2.838 7.553 1.00 91.81 96 LYS A N 1
ATOM 749 C CA . LYS A 1 96 ? 11.834 -3.004 8.884 1.00 91.81 96 LYS A CA 1
ATOM 750 C C . LYS A 1 96 ? 10.350 -3.362 8.822 1.00 91.81 96 LYS A C 1
ATOM 752 O O . LYS A 1 96 ? 9.831 -3.886 9.806 1.00 91.81 96 LYS A O 1
ATOM 757 N N . ASN A 1 97 ? 9.676 -3.087 7.704 1.00 93.81 97 ASN A N 1
ATOM 758 C CA . ASN A 1 97 ? 8.274 -3.437 7.543 1.00 93.81 97 ASN A CA 1
ATOM 759 C C . ASN A 1 97 ? 8.137 -4.922 7.182 1.00 93.81 97 ASN A C 1
ATOM 761 O O . ASN A 1 97 ? 8.433 -5.335 6.063 1.00 93.81 97 ASN A O 1
ATOM 765 N N . LYS A 1 98 ? 7.677 -5.718 8.149 1.00 92.88 98 LYS A N 1
ATOM 766 C CA . LYS A 1 98 ? 7.472 -7.163 7.991 1.00 92.88 98 LYS A CA 1
ATOM 767 C C . LYS A 1 98 ? 6.194 -7.521 7.234 1.00 92.88 98 LYS A C 1
ATOM 769 O O . LYS A 1 98 ? 6.061 -8.668 6.833 1.00 92.88 98 LYS A O 1
ATOM 774 N N . ASN A 1 99 ? 5.296 -6.559 7.021 1.00 95.44 99 ASN A N 1
ATOM 775 C CA . ASN A 1 99 ? 4.038 -6.783 6.314 1.00 95.44 99 ASN A CA 1
ATOM 776 C C . ASN A 1 99 ? 4.215 -6.732 4.789 1.00 95.44 99 ASN A C 1
ATOM 778 O O . ASN A 1 99 ? 3.254 -6.935 4.062 1.00 95.44 99 ASN A O 1
ATOM 782 N N . ILE A 1 100 ? 5.418 -6.453 4.273 1.00 96.12 100 ILE A N 1
ATOM 783 C CA . ILE A 1 100 ? 5.703 -6.577 2.838 1.00 96.12 100 ILE A CA 1
ATOM 784 C C . ILE A 1 100 ? 5.958 -8.055 2.533 1.00 96.12 100 ILE A C 1
ATOM 786 O O . ILE A 1 100 ? 7.067 -8.553 2.732 1.00 96.12 100 ILE A O 1
ATOM 790 N N . THR A 1 101 ? 4.926 -8.746 2.055 1.00 95.06 101 THR A N 1
ATOM 791 C CA . THR A 1 101 ? 4.937 -10.204 1.858 1.00 95.06 101 THR A CA 1
ATOM 792 C C . THR A 1 101 ? 5.576 -10.604 0.532 1.00 95.06 101 THR A C 1
ATOM 794 O O . THR A 1 101 ? 6.154 -11.685 0.420 1.00 95.06 101 THR A O 1
ATOM 797 N N . GLY A 1 102 ? 5.529 -9.744 -0.491 1.00 95.00 102 GLY A N 1
ATOM 798 C CA . GLY A 1 102 ? 6.150 -10.088 -1.764 1.00 95.00 102 GLY A CA 1
ATOM 799 C C . GLY A 1 102 ? 5.939 -9.105 -2.903 1.00 95.00 102 GLY A C 1
ATOM 800 O O . GLY A 1 102 ? 5.455 -7.985 -2.738 1.00 95.00 102 GLY A O 1
ATOM 801 N N . VAL A 1 103 ? 6.345 -9.561 -4.086 1.00 95.81 103 VAL A N 1
ATOM 802 C CA . VAL A 1 103 ? 6.263 -8.817 -5.340 1.00 95.81 103 VAL A CA 1
ATOM 803 C C . VAL A 1 103 ? 5.736 -9.739 -6.435 1.00 95.81 103 VAL A C 1
ATOM 805 O O . VAL A 1 103 ? 6.226 -10.853 -6.602 1.00 95.81 103 VAL A O 1
ATOM 808 N N . ILE A 1 104 ? 4.778 -9.249 -7.212 1.00 96.00 104 ILE A N 1
ATOM 809 C CA . ILE A 1 104 ? 4.288 -9.866 -8.440 1.00 96.00 104 ILE A CA 1
ATOM 810 C C . ILE A 1 104 ? 4.894 -9.113 -9.624 1.00 96.00 104 ILE A C 1
ATOM 812 O O . ILE A 1 104 ? 4.703 -7.902 -9.766 1.00 96.00 104 ILE A O 1
ATOM 816 N N . ILE A 1 105 ? 5.595 -9.842 -10.496 1.00 94.44 105 ILE A N 1
ATOM 817 C CA . ILE A 1 105 ? 6.061 -9.319 -11.784 1.00 94.44 105 ILE A CA 1
ATOM 818 C C . ILE A 1 105 ? 5.022 -9.655 -12.846 1.00 94.44 105 ILE A C 1
ATOM 820 O O . ILE A 1 105 ? 4.949 -10.771 -13.354 1.00 94.44 105 ILE A O 1
ATOM 824 N N . ASN A 1 106 ? 4.189 -8.671 -13.149 1.00 91.50 106 ASN A N 1
ATOM 825 C CA . ASN A 1 106 ? 3.160 -8.756 -14.162 1.00 91.50 106 ASN A CA 1
ATOM 826 C C . ASN A 1 106 ? 3.752 -8.588 -15.572 1.00 91.50 106 ASN A C 1
ATOM 828 O O . ASN A 1 106 ? 4.813 -7.987 -15.756 1.00 91.50 106 ASN A O 1
ATOM 832 N N . LYS A 1 107 ? 3.027 -9.086 -16.580 1.00 89.50 107 LYS A N 1
ATOM 833 C CA . LYS A 1 107 ? 3.359 -8.948 -18.008 1.00 89.50 107 LYS A CA 1
ATOM 834 C C . LYS A 1 107 ? 4.771 -9.439 -18.370 1.00 89.50 107 LYS A C 1
ATOM 836 O O . LYS A 1 107 ? 5.404 -8.901 -19.276 1.00 89.50 107 LYS A O 1
ATOM 841 N N . LEU A 1 108 ? 5.282 -10.450 -17.667 1.00 87.00 108 LEU A N 1
ATOM 842 C CA . LEU A 1 108 ? 6.575 -11.042 -17.997 1.00 87.00 108 LEU A CA 1
ATOM 843 C C . LEU A 1 108 ? 6.519 -11.637 -19.414 1.00 87.00 108 LEU A C 1
ATOM 845 O O . LEU A 1 108 ? 5.605 -12.398 -19.723 1.00 87.00 108 LEU A O 1
ATOM 849 N N . ASN A 1 109 ? 7.492 -11.290 -20.260 1.00 83.38 109 ASN A N 1
ATOM 850 C CA . ASN A 1 109 ? 7.561 -11.675 -21.679 1.00 83.38 109 ASN A CA 1
ATOM 851 C C . ASN A 1 109 ? 6.429 -11.129 -22.569 1.00 83.38 109 ASN A C 1
ATOM 853 O O . ASN A 1 109 ? 6.298 -11.566 -23.712 1.00 83.38 109 ASN A O 1
ATOM 857 N N . ALA A 1 110 ? 5.606 -10.199 -22.077 1.00 83.19 110 ALA A N 1
ATOM 858 C CA . ALA A 1 110 ? 4.669 -9.497 -22.945 1.00 83.19 110 ALA A CA 1
ATOM 859 C C . ALA A 1 110 ? 5.442 -8.616 -23.944 1.00 83.19 110 ALA A C 1
ATOM 861 O O . ALA A 1 110 ? 6.529 -8.137 -23.600 1.00 83.19 110 ALA A O 1
ATOM 862 N N . PRO A 1 111 ? 4.893 -8.370 -25.150 1.00 77.31 111 PRO A N 1
ATOM 863 C CA . PRO A 1 111 ? 5.417 -7.340 -26.034 1.00 77.31 111 PRO A CA 1
ATOM 864 C C . PRO A 1 111 ? 5.537 -6.032 -25.256 1.00 77.31 111 PRO A C 1
ATOM 866 O O . PRO A 1 111 ? 4.608 -5.633 -24.549 1.00 77.31 111 PRO A O 1
ATOM 869 N N . VAL A 1 112 ? 6.703 -5.411 -25.340 1.00 75.75 112 VAL A N 1
ATOM 870 C CA . VAL A 1 112 ? 6.922 -4.084 -24.778 1.00 75.75 112 VAL A CA 1
ATOM 871 C C . VAL A 1 112 ? 6.277 -3.071 -25.707 1.00 75.75 112 VAL A C 1
ATOM 873 O O . VAL A 1 112 ? 6.483 -3.138 -26.915 1.00 75.75 112 VAL A O 1
ATOM 876 N N . ASP A 1 113 ? 5.467 -2.177 -25.142 1.00 69.50 113 ASP A N 1
ATOM 877 C CA . ASP A 1 113 ? 4.910 -1.061 -25.899 1.00 69.50 113 ASP A CA 1
ATOM 878 C C . ASP A 1 113 ? 6.077 -0.207 -26.427 1.00 69.50 113 ASP A C 1
ATOM 880 O O . ASP A 1 113 ? 6.970 0.173 -25.658 1.00 69.50 113 ASP A O 1
ATOM 884 N N . ASP A 1 114 ? 6.078 0.068 -27.734 1.00 62.09 114 ASP A N 1
ATOM 885 C CA . ASP A 1 114 ? 6.977 1.056 -28.328 1.00 62.09 114 ASP A CA 1
ATOM 886 C C . ASP A 1 114 ? 6.650 2.425 -27.706 1.00 62.09 114 ASP A C 1
ATOM 888 O O . ASP A 1 114 ? 5.482 2.817 -27.641 1.00 62.09 114 ASP A O 1
ATOM 892 N N . GLN A 1 115 ? 7.672 3.110 -27.179 1.00 52.19 115 GLN A N 1
ATOM 893 C CA . GLN A 1 115 ? 7.522 4.420 -26.528 1.00 52.19 115 GLN A CA 1
ATOM 894 C C . GLN A 1 115 ? 7.043 5.511 -27.487 1.00 52.19 115 GLN A C 1
ATOM 896 O O . GLN A 1 115 ? 7.557 5.566 -28.627 1.00 52.19 115 GLN A O 1
#